Protein AF-A0A6G3T382-F1 (afdb_monomer_lite)

InterPro domains:
  IPR028098 Glycosyltransferase subfamily 4-like, N-terminal domain [PF13579] (2-61)

Sequence (75 aa):
RAVPLVMTWHTRRYAEGARRQILHLLERRAARAAAVVLAPSSDLVDRARERGARDARFAPVAVPPPRSDGTGGEG

Structure (mmCIF, N/CA/C/O backbone):
data_AF-A0A6G3T382-F1
#
_entry.id   AF-A0A6G3T382-F1
#
loop_
_atom_site.group_PDB
_atom_site.id
_atom_site.type_symbol
_atom_site.label_atom_id
_atom_site.label_alt_id
_atom_site.label_comp_id
_atom_site.label_asym_id
_atom_site.label_entity_id
_atom_site.label_seq_id
_atom_site.pdbx_PDB_ins_code
_atom_site.Cartn_x
_atom_site.Cartn_y
_atom_site.Cartn_z
_atom_site.occupancy
_atom_site.B_iso_or_equiv
_atom_site.auth_seq_id
_atom_site.auth_comp_id
_atom_site.auth_asym_id
_atom_site.auth_atom_id
_atom_site.pdbx_PDB_model_num
ATOM 1 N N . ARG A 1 1 ? -21.093 6.109 10.562 1.00 68.75 1 ARG A N 1
ATOM 2 C CA . ARG A 1 1 ? -20.377 5.138 9.694 1.00 68.75 1 ARG A CA 1
ATOM 3 C C . ARG A 1 1 ? -19.185 5.861 9.081 1.00 68.75 1 ARG A C 1
ATOM 5 O O . ARG A 1 1 ? -19.406 6.895 8.473 1.00 68.75 1 ARG A O 1
ATOM 12 N N . ALA A 1 2 ? -17.954 5.398 9.294 1.00 84.44 2 ALA A N 1
ATOM 13 C CA . ALA A 1 2 ? -16.791 5.996 8.633 1.00 84.44 2 ALA A CA 1
ATOM 14 C C . ALA A 1 2 ? -16.749 5.558 7.157 1.00 84.44 2 ALA A C 1
ATOM 16 O O . ALA A 1 2 ? -17.065 4.404 6.859 1.00 84.44 2 ALA A O 1
ATOM 17 N N . VAL A 1 3 ? -16.394 6.466 6.245 1.00 89.38 3 VAL A N 1
ATOM 18 C CA . VAL A 1 3 ? -16.183 6.148 4.822 1.00 89.38 3 VAL A CA 1
ATOM 19 C C . VAL A 1 3 ? -14.838 5.416 4.685 1.00 89.38 3 VAL A C 1
ATOM 21 O O . VAL A 1 3 ? -13.842 5.914 5.215 1.00 89.38 3 VAL A O 1
ATOM 24 N N . PRO A 1 4 ? -14.771 4.238 4.034 1.00 90.12 4 PRO A N 1
ATOM 25 C CA . PRO A 1 4 ? -13.522 3.494 3.900 1.00 90.12 4 PRO A CA 1
ATOM 26 C C . PRO A 1 4 ? -12.563 4.186 2.923 1.00 90.12 4 PRO A C 1
ATOM 28 O O . PRO A 1 4 ? -12.951 4.564 1.820 1.00 90.12 4 PRO A O 1
ATOM 31 N N . LEU A 1 5 ? -11.293 4.308 3.312 1.00 90.62 5 LEU A N 1
ATOM 32 C CA . LEU A 1 5 ? -10.227 4.814 2.446 1.00 90.62 5 LEU A CA 1
ATOM 33 C C . LEU A 1 5 ? -9.640 3.673 1.600 1.00 90.62 5 LEU A C 1
ATOM 35 O O . LEU A 1 5 ? -9.117 2.707 2.159 1.00 90.62 5 LEU A O 1
ATOM 39 N N . VAL A 1 6 ? -9.675 3.814 0.274 1.00 93.25 6 VAL A N 1
ATOM 40 C CA . VAL A 1 6 ? -9.026 2.900 -0.683 1.00 93.25 6 VAL A CA 1
ATOM 41 C C . VAL A 1 6 ? -7.846 3.616 -1.331 1.00 93.25 6 VAL A C 1
ATOM 43 O O . VAL A 1 6 ? -7.982 4.755 -1.772 1.00 93.25 6 VAL A O 1
ATOM 46 N N . MET A 1 7 ? -6.687 2.962 -1.383 1.00 92.12 7 MET A N 1
ATOM 47 C CA . MET A 1 7 ? -5.459 3.539 -1.934 1.00 92.12 7 MET A CA 1
ATOM 48 C C . MET A 1 7 ? -4.832 2.596 -2.960 1.00 92.12 7 MET A C 1
ATOM 50 O O . MET A 1 7 ? -4.671 1.407 -2.691 1.00 92.12 7 MET A O 1
ATOM 54 N N . THR A 1 8 ? -4.433 3.124 -4.116 1.00 91.12 8 THR A N 1
ATOM 55 C CA . THR A 1 8 ? -3.654 2.378 -5.110 1.00 91.12 8 THR A CA 1
ATOM 56 C C . THR A 1 8 ? -2.164 2.651 -4.923 1.00 91.12 8 THR A C 1
ATOM 58 O O . THR A 1 8 ? -1.729 3.793 -4.766 1.00 91.12 8 THR A O 1
ATOM 61 N N . TRP A 1 9 ? -1.363 1.591 -4.903 1.00 89.56 9 TRP A N 1
ATOM 62 C CA . TRP A 1 9 ? 0.091 1.663 -4.881 1.00 89.56 9 TRP A CA 1
ATOM 63 C C . TRP A 1 9 ? 0.641 1.412 -6.271 1.00 89.56 9 TRP A C 1
ATOM 65 O O . TRP A 1 9 ? 0.230 0.489 -6.964 1.00 89.56 9 TRP A O 1
ATOM 75 N N . HIS A 1 10 ? 1.607 2.230 -6.662 1.00 84.50 10 HIS A N 1
ATOM 76 C CA . HIS A 1 10 ? 2.314 2.107 -7.925 1.00 84.50 10 HIS A CA 1
ATOM 77 C C . HIS A 1 10 ? 3.808 2.257 -7.656 1.00 84.50 10 HIS A C 1
ATOM 79 O O . HIS A 1 10 ? 4.216 3.000 -6.759 1.00 84.50 10 HIS A O 1
ATOM 85 N N . THR A 1 11 ? 4.638 1.580 -8.443 1.00 76.19 11 THR A N 1
ATOM 86 C CA . THR A 1 11 ? 6.092 1.714 -8.341 1.00 76.19 11 THR A CA 1
ATOM 87 C C . THR A 1 11 ? 6.514 3.130 -8.734 1.00 76.19 11 THR A C 1
ATOM 89 O O . THR A 1 11 ? 6.313 3.558 -9.869 1.00 76.19 11 THR A O 1
ATOM 92 N N . ARG A 1 12 ? 7.146 3.861 -7.810 1.00 68.94 12 ARG A N 1
ATOM 93 C CA . ARG A 1 12 ? 7.923 5.073 -8.111 1.00 68.94 12 ARG A CA 1
ATOM 94 C C . ARG A 1 12 ? 9.393 4.812 -7.814 1.00 68.94 12 ARG A C 1
ATOM 96 O O . ARG A 1 12 ? 9.718 4.134 -6.841 1.00 68.94 12 ARG A O 1
ATOM 103 N N . ARG A 1 13 ? 10.287 5.370 -8.637 1.00 63.59 13 ARG A N 1
ATOM 104 C CA . ARG A 1 13 ? 11.728 5.341 -8.353 1.00 63.59 13 ARG A CA 1
ATOM 105 C C . ARG A 1 13 ? 11.980 6.083 -7.035 1.00 63.59 13 ARG A C 1
ATOM 107 O O . ARG A 1 13 ? 11.523 7.214 -6.861 1.00 63.59 13 ARG A O 1
ATOM 114 N N . TYR A 1 14 ? 12.611 5.389 -6.088 1.00 62.66 14 TYR A N 1
ATOM 115 C CA . TYR A 1 14 ? 12.857 5.876 -4.731 1.00 62.66 14 TYR A CA 1
ATOM 116 C C . TYR A 1 14 ? 13.731 7.130 -4.739 1.00 62.66 14 TYR A C 1
ATOM 118 O O . TYR A 1 14 ? 14.585 7.294 -5.603 1.00 62.66 14 TYR A O 1
ATOM 126 N N . ALA A 1 15 ? 13.535 7.993 -3.742 1.00 62.31 15 ALA A N 1
ATOM 127 C CA . ALA A 1 15 ? 14.485 9.059 -3.457 1.00 62.31 15 ALA A CA 1
ATOM 128 C C . ALA A 1 15 ? 15.586 8.591 -2.508 1.00 62.31 15 ALA A C 1
ATOM 130 O O . ALA A 1 15 ? 15.342 7.795 -1.598 1.00 62.31 15 ALA A O 1
ATOM 131 N N . GLU A 1 16 ? 16.778 9.134 -2.720 1.00 61.97 16 GLU A N 1
ATOM 132 C CA . GLU A 1 16 ? 17.986 8.846 -1.956 1.00 61.97 16 GLU A CA 1
ATOM 133 C C . GLU A 1 16 ? 18.067 9.692 -0.668 1.00 61.97 16 GLU A C 1
ATOM 135 O O . GLU A 1 16 ? 17.394 10.718 -0.516 1.00 61.97 16 GLU A O 1
ATOM 140 N N . GLY A 1 17 ? 18.884 9.245 0.291 1.00 72.62 17 GLY A N 1
ATOM 141 C CA . GLY A 1 17 ? 19.222 10.003 1.501 1.00 72.62 17 GLY A CA 1
ATOM 142 C C . GLY A 1 17 ? 18.083 10.182 2.518 1.00 72.62 17 GLY A C 1
ATOM 143 O O . GLY A 1 17 ? 17.188 9.343 2.643 1.00 72.62 17 GLY A O 1
ATOM 144 N N . ALA A 1 18 ? 18.114 11.288 3.273 1.00 73.44 18 ALA A N 1
ATOM 145 C CA . ALA A 1 18 ? 17.174 11.589 4.366 1.00 73.44 18 ALA A CA 1
ATOM 146 C C . ALA A 1 18 ? 15.692 11.534 3.940 1.00 73.44 18 ALA A C 1
ATOM 148 O O . ALA A 1 18 ? 14.816 11.156 4.724 1.00 73.44 18 ALA A O 1
ATOM 149 N N . ARG A 1 19 ? 15.410 11.818 2.661 1.00 79.62 19 ARG A N 1
ATOM 150 C CA . ARG A 1 19 ? 14.065 11.740 2.083 1.00 79.62 19 ARG A CA 1
ATOM 151 C C . ARG A 1 19 ? 13.487 10.323 2.138 1.00 79.62 19 ARG A C 1
ATOM 153 O O . ARG A 1 19 ? 12.282 10.178 2.318 1.00 79.62 19 ARG A O 1
ATOM 160 N N . ARG A 1 20 ? 14.320 9.278 2.063 1.00 82.75 20 ARG A N 1
ATOM 161 C CA . ARG A 1 20 ? 13.883 7.874 2.154 1.00 82.75 20 ARG A CA 1
ATOM 162 C C . ARG A 1 20 ? 13.229 7.556 3.495 1.00 82.75 20 ARG A C 1
ATOM 164 O O . ARG A 1 20 ? 12.212 6.872 3.519 1.00 82.75 20 ARG A O 1
ATOM 171 N N . GLN A 1 21 ? 13.804 8.034 4.598 1.00 83.56 21 GLN A N 1
ATOM 172 C CA . GLN A 1 21 ? 13.292 7.751 5.944 1.00 83.56 21 GLN A CA 1
ATOM 173 C C . GLN A 1 21 ? 11.936 8.424 6.170 1.00 83.56 21 GLN A C 1
ATOM 175 O O . GLN A 1 21 ? 10.995 7.789 6.646 1.00 83.56 21 GLN A O 1
ATOM 180 N N . ILE A 1 22 ? 11.799 9.679 5.735 1.00 87.38 22 ILE A N 1
ATOM 181 C CA . ILE A 1 22 ? 10.522 10.401 5.802 1.00 87.38 22 ILE A CA 1
ATOM 182 C C . ILE A 1 22 ? 9.465 9.699 4.942 1.00 87.38 22 ILE A C 1
ATOM 184 O O . ILE A 1 22 ? 8.358 9.442 5.414 1.00 87.38 22 ILE A O 1
ATOM 188 N N . LEU A 1 23 ? 9.810 9.321 3.706 1.00 86.25 23 LEU A N 1
ATOM 189 C CA . LEU A 1 23 ? 8.904 8.569 2.834 1.00 86.25 23 LEU A CA 1
ATOM 190 C C . LEU A 1 23 ? 8.494 7.233 3.455 1.00 86.25 23 LEU A C 1
ATOM 192 O O . LEU A 1 23 ? 7.321 6.888 3.413 1.00 86.25 23 LEU A O 1
ATOM 196 N N . HIS A 1 24 ? 9.416 6.515 4.095 1.00 85.25 24 HIS A N 1
ATOM 197 C CA . HIS A 1 24 ? 9.118 5.246 4.754 1.00 85.25 24 HIS A CA 1
ATOM 198 C C . HIS A 1 24 ? 8.071 5.401 5.869 1.00 85.25 24 HIS A C 1
ATOM 200 O O . HIS A 1 24 ? 7.145 4.590 5.973 1.00 85.25 24 HIS A O 1
ATOM 206 N N . LEU A 1 25 ? 8.189 6.454 6.685 1.00 88.31 25 LEU A N 1
ATOM 207 C CA . LEU A 1 25 ? 7.226 6.758 7.746 1.00 88.31 25 LEU A CA 1
ATOM 208 C C . LEU A 1 25 ? 5.857 7.145 7.180 1.00 88.31 25 LEU A C 1
ATOM 210 O O . LEU A 1 25 ? 4.832 6.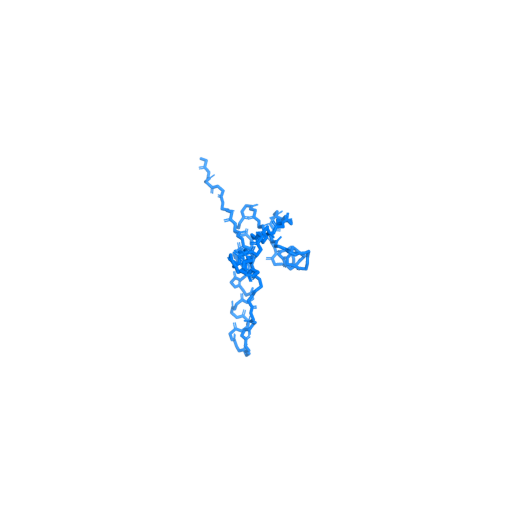668 7.673 1.00 88.31 25 LEU A O 1
ATOM 214 N N . LEU A 1 26 ? 5.833 7.966 6.128 1.00 87.94 26 LEU A N 1
ATOM 215 C CA . LEU A 1 26 ? 4.598 8.357 5.449 1.00 87.94 26 LEU A CA 1
ATOM 216 C C . LEU A 1 26 ? 3.910 7.155 4.791 1.00 87.94 26 LEU A C 1
ATOM 218 O O . LEU A 1 26 ? 2.707 6.978 4.966 1.00 87.94 26 LEU A O 1
ATOM 222 N N . GLU A 1 27 ? 4.671 6.287 4.122 1.00 87.81 27 GLU A N 1
ATOM 223 C CA . GLU A 1 27 ? 4.181 5.031 3.543 1.00 87.81 27 GLU A CA 1
ATOM 224 C C . GLU A 1 27 ? 3.530 4.152 4.620 1.00 87.81 27 GLU A C 1
ATOM 226 O O . GLU A 1 27 ? 2.419 3.660 4.428 1.00 87.81 27 GLU A O 1
ATOM 231 N N . ARG A 1 28 ? 4.168 4.016 5.792 1.00 89.19 28 ARG A N 1
ATOM 232 C CA . ARG A 1 28 ? 3.625 3.259 6.931 1.00 89.19 28 ARG A CA 1
ATOM 233 C C . ARG A 1 28 ? 2.339 3.872 7.486 1.00 89.19 28 ARG A C 1
ATOM 235 O O . ARG A 1 28 ? 1.376 3.160 7.768 1.00 89.19 28 ARG A O 1
ATOM 242 N N . ARG A 1 29 ? 2.295 5.199 7.640 1.00 89.06 29 ARG A N 1
ATOM 243 C CA . ARG A 1 29 ? 1.098 5.917 8.110 1.00 89.06 29 ARG A CA 1
ATOM 244 C C . ARG A 1 29 ? -0.067 5.732 7.137 1.00 89.06 29 ARG A C 1
ATOM 246 O O . ARG A 1 29 ? -1.173 5.436 7.586 1.00 89.06 29 ARG A O 1
ATOM 253 N N . ALA A 1 30 ? 0.189 5.884 5.839 1.00 87.44 30 ALA A N 1
ATOM 254 C CA . ALA A 1 30 ? -0.811 5.767 4.785 1.00 87.44 30 ALA A CA 1
ATOM 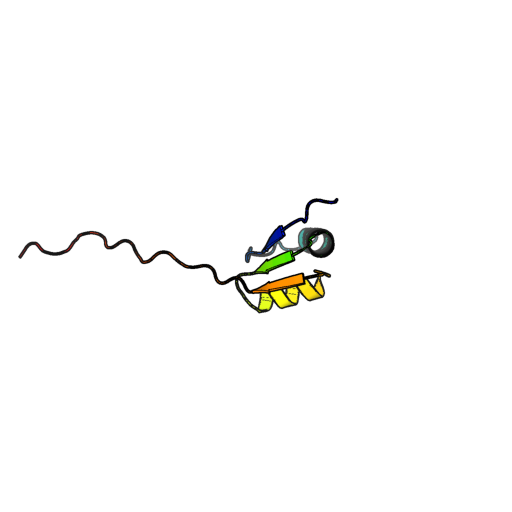255 C C . ALA A 1 30 ? -1.344 4.333 4.662 1.00 87.44 30 ALA A C 1
ATOM 257 O O . ALA A 1 30 ? -2.557 4.133 4.679 1.00 87.44 30 ALA A O 1
ATOM 258 N N . ALA A 1 31 ? -0.453 3.335 4.634 1.00 89.19 31 ALA A N 1
ATOM 259 C CA . ALA A 1 31 ? -0.828 1.921 4.599 1.00 89.19 31 ALA A CA 1
ATOM 260 C C . ALA A 1 31 ? -1.729 1.549 5.784 1.00 89.19 31 ALA A C 1
ATOM 262 O O . ALA A 1 31 ? -2.778 0.936 5.607 1.00 89.19 31 ALA A O 1
ATOM 263 N N . ARG A 1 32 ? -1.369 1.993 6.994 1.00 89.06 32 ARG A N 1
ATOM 264 C CA . ARG A 1 32 ? -2.137 1.712 8.213 1.00 89.06 32 ARG A CA 1
ATOM 265 C C . ARG A 1 32 ? -3.491 2.424 8.270 1.00 89.06 32 ARG A C 1
ATOM 267 O O . ARG A 1 32 ? -4.399 1.951 8.953 1.00 89.06 32 ARG A O 1
ATOM 274 N N . ALA A 1 33 ? -3.616 3.583 7.627 1.00 89.38 33 ALA A N 1
ATOM 275 C CA . ALA A 1 33 ? -4.857 4.352 7.589 1.00 89.38 33 ALA A CA 1
ATOM 276 C C . ALA A 1 33 ? -5.857 3.807 6.557 1.00 89.38 33 ALA A C 1
ATOM 278 O O . ALA A 1 33 ? -7.063 3.947 6.759 1.00 89.38 33 ALA A O 1
ATOM 279 N N . ALA A 1 34 ? -5.370 3.181 5.483 1.00 90.69 34 ALA A N 1
ATOM 280 C CA . ALA A 1 34 ? -6.214 2.608 4.445 1.00 90.69 34 ALA A CA 1
ATOM 281 C C . ALA A 1 34 ? -7.059 1.441 4.979 1.00 90.69 34 ALA A C 1
ATOM 283 O O . ALA A 1 34 ? -6.603 0.620 5.780 1.00 90.69 34 ALA A O 1
ATOM 284 N N . ALA A 1 35 ? -8.303 1.375 4.508 1.00 91.88 35 ALA A N 1
ATOM 285 C CA . ALA A 1 35 ? -9.139 0.196 4.668 1.00 91.88 35 ALA A CA 1
ATOM 286 C C . ALA A 1 35 ? -8.672 -0.913 3.717 1.00 91.88 35 ALA A C 1
ATOM 288 O O . ALA A 1 35 ? -8.614 -2.059 4.140 1.00 91.88 35 ALA A O 1
ATOM 289 N N . VAL A 1 36 ? -8.303 -0.559 2.475 1.00 94.31 36 VAL A N 1
ATOM 290 C CA . VAL A 1 36 ? -7.771 -1.479 1.455 1.00 94.31 36 VAL A CA 1
ATOM 291 C C . VAL A 1 36 ? -6.665 -0.796 0.645 1.00 94.31 36 VAL A C 1
ATOM 293 O O . VAL A 1 36 ? -6.823 0.346 0.205 1.00 94.31 36 VAL A O 1
ATOM 296 N N . VAL A 1 37 ? -5.565 -1.514 0.413 1.00 94.69 37 VAL A N 1
ATOM 297 C CA . VAL A 1 37 ? -4.489 -1.137 -0.514 1.00 94.69 37 VAL A CA 1
ATOM 298 C C . VAL A 1 37 ? -4.532 -2.048 -1.741 1.00 94.69 37 VAL A C 1
ATOM 300 O O . VAL A 1 37 ? -4.529 -3.268 -1.604 1.00 94.69 37 VAL A O 1
ATOM 303 N N . LEU A 1 38 ? -4.558 -1.467 -2.940 1.00 94.25 38 LEU A N 1
ATOM 304 C CA . LEU A 1 38 ? -4.506 -2.194 -4.212 1.00 94.25 38 LEU A CA 1
ATOM 305 C C . LEU A 1 38 ? -3.131 -2.022 -4.855 1.00 94.25 38 LEU A C 1
ATOM 307 O O . LEU A 1 38 ? -2.660 -0.891 -4.970 1.00 94.25 38 LEU A O 1
ATOM 311 N N . ALA A 1 39 ? -2.502 -3.109 -5.300 1.00 93.50 39 ALA A N 1
ATOM 312 C CA . ALA A 1 39 ? -1.185 -3.055 -5.930 1.00 93.50 39 ALA A CA 1
ATOM 313 C C . ALA A 1 39 ? -1.096 -3.904 -7.214 1.00 93.50 39 ALA A C 1
ATOM 315 O O . ALA A 1 39 ? -1.651 -5.001 -7.256 1.00 93.50 39 ALA A O 1
ATOM 316 N N . PRO A 1 40 ? -0.372 -3.434 -8.249 1.00 92.88 40 PRO A N 1
ATOM 317 C CA . PRO A 1 40 ? -0.258 -4.102 -9.546 1.00 92.88 40 PRO A CA 1
ATOM 318 C C . PRO A 1 40 ? 0.757 -5.248 -9.568 1.00 92.88 40 PRO A C 1
ATOM 320 O O . PRO A 1 40 ? 0.906 -5.898 -10.597 1.00 92.88 40 PRO A O 1
ATOM 323 N N . SER A 1 41 ? 1.482 -5.474 -8.471 1.00 90.19 41 SER A N 1
ATOM 324 C CA . SER A 1 41 ? 2.499 -6.516 -8.339 1.00 90.19 41 SER A CA 1
ATOM 325 C C . SER A 1 41 ? 2.488 -7.104 -6.929 1.00 90.19 41 SER A C 1
ATOM 327 O O . SER A 1 41 ? 2.098 -6.437 -5.967 1.00 90.19 41 SER A O 1
ATOM 329 N N . SER A 1 42 ? 2.882 -8.370 -6.802 1.00 91.69 42 SER A N 1
ATOM 330 C CA . SER A 1 42 ? 2.923 -9.077 -5.517 1.00 91.69 42 SER A CA 1
ATOM 331 C C . SER A 1 42 ? 3.932 -8.464 -4.545 1.00 91.69 42 SER A C 1
ATOM 333 O O . SER A 1 42 ? 3.607 -8.294 -3.375 1.00 91.69 42 SER A O 1
ATOM 335 N N . ASP A 1 43 ? 5.100 -8.027 -5.024 1.00 92.12 43 ASP A N 1
ATOM 336 C CA . ASP A 1 43 ? 6.120 -7.374 -4.192 1.00 92.12 43 ASP A CA 1
ATOM 337 C C . ASP A 1 43 ? 5.596 -6.087 -3.530 1.00 92.12 43 ASP A C 1
ATOM 339 O O . ASP A 1 43 ? 5.915 -5.785 -2.378 1.00 92.12 43 ASP A O 1
ATOM 343 N N . LEU A 1 44 ? 4.722 -5.349 -4.221 1.00 91.00 44 LEU A N 1
ATOM 344 C CA . LEU A 1 44 ? 4.067 -4.173 -3.659 1.00 91.00 44 LEU A CA 1
ATOM 345 C C . LEU A 1 44 ? 2.997 -4.544 -2.626 1.00 91.00 44 LEU A C 1
ATOM 347 O O . LEU A 1 44 ? 2.819 -3.798 -1.660 1.00 91.00 44 LEU A O 1
ATOM 351 N N . VAL A 1 45 ? 2.308 -5.678 -2.792 1.00 93.31 45 VAL A N 1
ATOM 352 C CA . VAL A 1 45 ? 1.379 -6.203 -1.778 1.00 93.31 45 VAL A CA 1
ATOM 353 C C . VAL A 1 45 ? 2.145 -6.571 -0.508 1.00 93.31 45 VAL A C 1
ATOM 355 O O . VAL A 1 45 ? 1.743 -6.171 0.587 1.00 93.31 45 VAL A O 1
ATOM 358 N N . ASP A 1 46 ? 3.264 -7.279 -0.641 1.00 93.75 46 ASP A N 1
ATOM 359 C CA . ASP A 1 46 ? 4.080 -7.691 0.502 1.00 93.75 46 ASP A CA 1
ATOM 360 C C . ASP A 1 46 ? 4.680 -6.480 1.213 1.00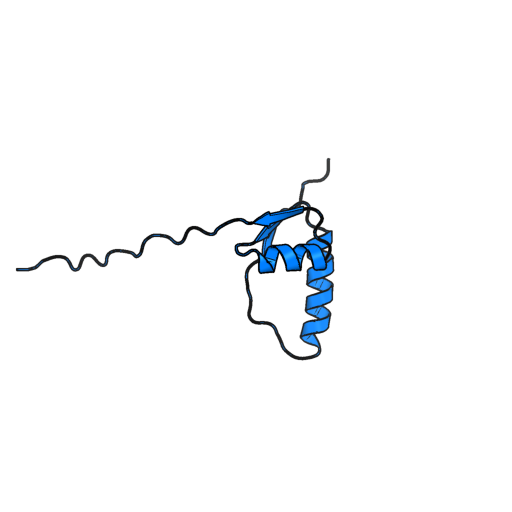 93.75 46 ASP A C 1
ATOM 362 O O . ASP A 1 46 ? 4.532 -6.339 2.430 1.00 93.75 46 ASP A O 1
ATOM 366 N N . ARG A 1 47 ? 5.188 -5.499 0.456 1.00 91.06 47 ARG A N 1
ATOM 367 C CA . ARG A 1 47 ? 5.599 -4.213 1.026 1.00 91.06 47 ARG A CA 1
ATOM 368 C C . ARG A 1 47 ? 4.447 -3.524 1.762 1.00 91.06 47 ARG A C 1
ATOM 370 O O . ARG A 1 47 ? 4.668 -2.954 2.827 1.00 91.06 47 ARG A O 1
ATOM 377 N N . ALA A 1 48 ? 3.223 -3.535 1.234 1.00 92.12 48 ALA A N 1
ATOM 378 C CA . ALA A 1 48 ? 2.088 -2.895 1.903 1.00 92.12 48 ALA A CA 1
ATOM 379 C C . ALA A 1 48 ? 1.816 -3.532 3.272 1.00 92.12 48 ALA A C 1
ATOM 381 O O . ALA A 1 48 ? 1.603 -2.815 4.254 1.00 92.12 48 ALA A O 1
ATOM 382 N N . ARG A 1 49 ? 1.908 -4.863 3.358 1.00 92.31 49 ARG A N 1
ATOM 383 C CA . ARG A 1 49 ? 1.772 -5.620 4.611 1.00 92.31 49 ARG A CA 1
ATOM 384 C C . ARG A 1 49 ? 2.891 -5.299 5.595 1.00 92.31 49 ARG A C 1
ATOM 386 O O . ARG A 1 49 ? 2.601 -4.966 6.742 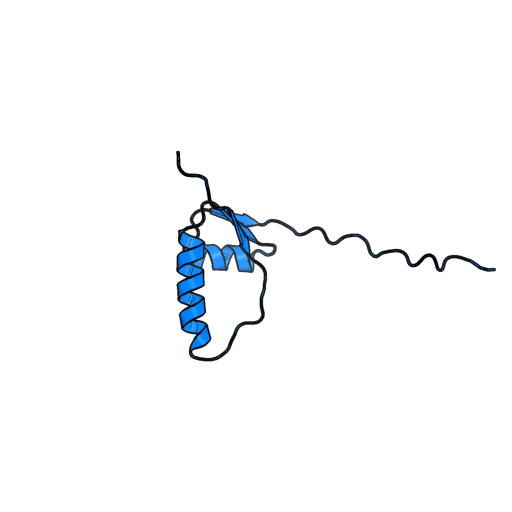1.00 92.31 49 ARG A O 1
ATOM 393 N N . GLU A 1 50 ? 4.144 -5.284 5.144 1.00 92.38 50 GLU A N 1
ATOM 394 C CA . GLU A 1 50 ? 5.295 -4.877 5.966 1.00 92.38 50 GLU A CA 1
ATOM 395 C C . GLU A 1 50 ? 5.133 -3.456 6.529 1.00 92.38 50 GLU A C 1
ATOM 397 O O . GLU A 1 50 ? 5.562 -3.152 7.644 1.00 92.38 50 GLU A O 1
ATOM 402 N N . ARG A 1 51 ? 4.472 -2.564 5.779 1.00 89.75 51 ARG A N 1
ATOM 403 C CA . ARG A 1 51 ? 4.156 -1.193 6.209 1.00 89.75 51 ARG A CA 1
ATOM 404 C C . ARG A 1 51 ? 2.862 -1.067 7.012 1.00 89.75 51 ARG A C 1
ATOM 406 O O . ARG A 1 51 ? 2.504 0.040 7.410 1.00 89.75 51 ARG A O 1
ATOM 413 N N . GLY A 1 52 ? 2.204 -2.175 7.336 1.00 90.94 52 GLY A N 1
ATOM 414 C CA . GLY A 1 52 ? 1.060 -2.213 8.242 1.00 90.94 52 GLY A CA 1
ATOM 415 C C . GLY A 1 52 ? -0.295 -1.990 7.574 1.00 90.94 52 GLY A C 1
ATOM 416 O O . GLY A 1 52 ? -1.228 -1.566 8.260 1.00 90.94 52 GLY A O 1
ATOM 417 N N . ALA A 1 53 ? -0.415 -2.254 6.268 1.00 92.88 53 ALA A N 1
ATOM 418 C CA . ALA A 1 53 ? -1.714 -2.342 5.609 1.00 92.88 53 ALA A CA 1
ATOM 419 C C . ALA A 1 53 ? -2.571 -3.433 6.264 1.00 92.88 53 ALA A C 1
ATOM 421 O O . ALA A 1 53 ? -2.105 -4.550 6.485 1.00 92.88 53 ALA A O 1
ATOM 422 N N . ARG A 1 54 ? -3.830 -3.099 6.572 1.00 91.44 54 ARG A N 1
ATOM 423 C CA . ARG A 1 54 ? -4.789 -4.044 7.170 1.00 91.44 54 ARG A CA 1
ATOM 424 C C . ARG A 1 54 ? -5.344 -5.034 6.147 1.00 91.44 54 ARG A C 1
ATOM 426 O O . ARG A 1 54 ? -5.560 -6.190 6.483 1.00 91.44 54 ARG A O 1
ATOM 433 N N . ASP A 1 55 ? -5.557 -4.569 4.918 1.00 93.88 55 ASP A N 1
ATOM 434 C CA . ASP A 1 55 ? -5.981 -5.365 3.765 1.00 93.88 55 ASP A CA 1
ATOM 435 C C . ASP A 1 55 ? -5.198 -4.875 2.538 1.00 93.88 55 ASP A C 1
ATOM 437 O O . ASP A 1 55 ? -5.240 -3.689 2.200 1.00 93.88 55 ASP A O 1
ATOM 441 N N . ALA A 1 56 ? -4.446 -5.775 1.905 1.00 96.00 56 ALA A N 1
ATOM 442 C CA . ALA A 1 56 ? -3.655 -5.499 0.712 1.00 96.00 56 ALA A CA 1
ATOM 443 C C . ALA A 1 56 ? -3.966 -6.554 -0.355 1.00 96.00 56 ALA A C 1
ATOM 445 O O . ALA A 1 56 ? -3.834 -7.756 -0.099 1.00 96.00 56 ALA A O 1
ATOM 446 N N . ARG A 1 57 ? -4.372 -6.100 -1.546 1.00 95.62 57 ARG A N 1
ATOM 447 C CA . 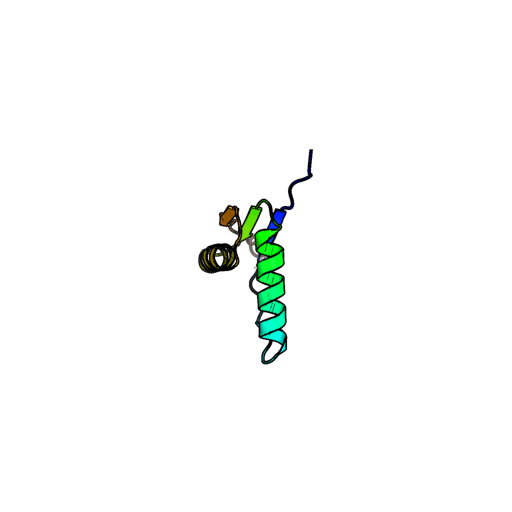ARG A 1 57 ? -4.860 -6.954 -2.635 1.00 95.62 57 ARG A 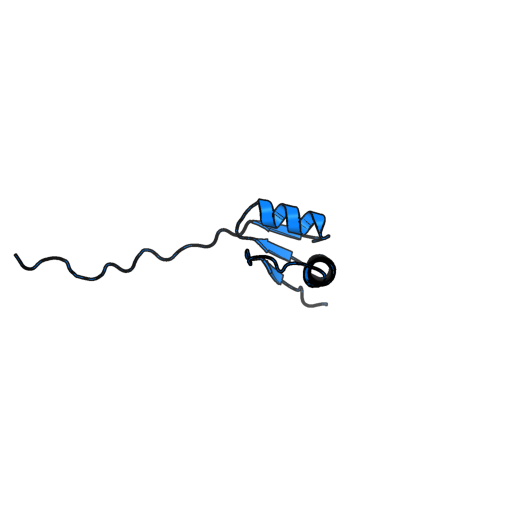CA 1
ATOM 448 C C . ARG A 1 57 ? -4.124 -6.675 -3.936 1.00 95.62 57 ARG A C 1
ATOM 450 O O . ARG A 1 57 ? -3.850 -5.527 -4.284 1.00 95.62 57 ARG A O 1
ATOM 457 N N . PHE A 1 58 ? -3.852 -7.747 -4.668 1.00 94.00 58 PHE A N 1
ATOM 458 C CA . PHE A 1 58 ? -3.335 -7.666 -6.025 1.00 94.00 58 PHE A CA 1
ATOM 459 C C . PHE A 1 58 ? -4.447 -7.207 -6.978 1.00 94.00 58 PHE A C 1
ATOM 461 O O . PHE A 1 58 ? -5.538 -7.777 -6.985 1.00 94.00 58 PHE A O 1
ATOM 468 N N . ALA A 1 59 ? -4.170 -6.168 -7.759 1.00 90.81 59 ALA A N 1
ATOM 469 C CA . ALA A 1 59 ? -5.079 -5.569 -8.725 1.00 90.81 59 ALA A CA 1
ATOM 470 C C . ALA A 1 59 ? -4.329 -5.383 -10.055 1.00 90.81 59 ALA A C 1
ATOM 472 O O . ALA A 1 59 ? -3.645 -4.368 -10.230 1.00 90.81 59 ALA A O 1
ATOM 473 N N . PRO A 1 60 ? -4.398 -6.364 -10.973 1.00 82.81 60 PRO A N 1
ATOM 474 C CA . PRO A 1 60 ? -3.676 -6.294 -12.235 1.00 82.81 60 PRO A CA 1
ATOM 475 C C . PRO A 1 60 ? -4.166 -5.100 -13.061 1.00 82.81 60 PRO A C 1
ATOM 477 O O . PRO A 1 60 ? -5.366 -4.906 -13.253 1.00 82.81 60 PRO A O 1
ATOM 480 N N . VAL A 1 61 ? -3.226 -4.288 -13.545 1.00 80.75 61 VAL A N 1
ATOM 481 C CA . VAL A 1 61 ? -3.523 -3.165 -14.441 1.00 80.75 61 VAL A CA 1
ATOM 482 C C . VAL A 1 61 ? -3.632 -3.705 -15.862 1.00 80.75 61 VAL A C 1
ATOM 484 O O . VAL A 1 61 ? -2.662 -4.234 -16.400 1.00 80.75 61 VAL A O 1
ATOM 487 N N . ALA A 1 62 ? -4.804 -3.560 -16.479 1.00 80.56 62 ALA A N 1
ATOM 488 C CA . ALA A 1 62 ? -4.973 -3.836 -17.899 1.00 80.56 62 ALA A CA 1
ATOM 489 C C . ALA A 1 62 ? -4.263 -2.745 -18.715 1.00 80.56 62 ALA A C 1
ATOM 491 O O . ALA A 1 62 ? -4.591 -1.563 -18.600 1.00 80.56 62 ALA A O 1
ATOM 492 N N . VAL A 1 63 ? -3.286 -3.137 -19.532 1.00 79.44 63 VAL A N 1
ATOM 493 C CA . VAL A 1 63 ? -2.681 -2.243 -20.525 1.00 79.44 63 VAL A CA 1
ATOM 494 C C . VAL A 1 63 ? -3.603 -2.236 -21.747 1.00 79.44 63 VAL A C 1
ATOM 496 O O . VAL A 1 63 ? -3.919 -3.317 -22.249 1.00 79.44 63 VAL A O 1
ATOM 499 N N . PRO A 1 64 ? -4.075 -1.067 -22.222 1.00 80.69 64 PRO A N 1
ATOM 500 C CA . PRO A 1 64 ? -4.847 -0.997 -23.457 1.00 80.69 64 PRO A CA 1
ATOM 501 C C . PRO A 1 64 ? -4.062 -1.640 -24.609 1.00 80.69 64 PRO A C 1
ATOM 503 O O . PRO A 1 64 ? -2.836 -1.491 -24.641 1.00 80.69 64 PRO A O 1
ATOM 506 N N . PRO A 1 65 ? -4.722 -2.332 -25.556 1.00 84.31 65 PRO A N 1
ATOM 507 C CA . PRO A 1 65 ? -4.027 -2.857 -26.723 1.00 84.31 65 PRO A CA 1
ATOM 508 C C . PRO A 1 65 ? -3.283 -1.718 -27.440 1.00 84.31 65 PRO A C 1
ATOM 510 O O . PRO A 1 65 ? -3.757 -0.573 -27.415 1.00 84.31 65 PRO A O 1
ATOM 513 N N . PRO A 1 66 ? -2.116 -1.995 -28.054 1.00 84.75 66 PRO A N 1
ATOM 514 C CA . PRO A 1 66 ? -1.420 -0.994 -28.848 1.00 84.75 66 PRO A CA 1
ATOM 515 C C . PRO A 1 66 ? -2.398 -0.429 -29.876 1.00 84.75 66 PRO A C 1
ATOM 517 O O . PRO A 1 66 ? -3.150 -1.176 -30.506 1.00 84.75 66 PRO A O 1
ATOM 520 N N . ARG A 1 67 ? -2.427 0.900 -30.013 1.00 82.94 67 ARG A N 1
ATOM 521 C CA . ARG A 1 67 ? -3.178 1.517 -31.104 1.00 82.94 67 ARG A CA 1
ATOM 522 C C . ARG A 1 67 ? -2.546 0.998 -32.386 1.00 82.94 67 ARG A C 1
ATOM 524 O O . ARG A 1 67 ? -1.368 1.257 -32.601 1.00 82.94 67 ARG A O 1
ATOM 531 N N . SER A 1 68 ? -3.305 0.258 -33.185 1.00 80.31 68 SER A N 1
ATOM 532 C CA . SER A 1 68 ? -2.939 0.016 -34.572 1.00 80.31 68 SER A CA 1
ATOM 533 C C . SER A 1 68 ? -2.851 1.387 -35.229 1.00 80.31 68 SER A C 1
ATOM 535 O O . SER A 1 68 ? -3.874 2.052 -35.420 1.00 80.31 68 SER A O 1
ATOM 537 N N . ASP A 1 69 ? -1.637 1.856 -35.491 1.00 71.12 69 ASP A N 1
ATOM 538 C CA . ASP A 1 69 ? -1.438 2.872 -36.501 1.00 71.12 69 ASP A CA 1
ATOM 539 C C . ASP A 1 69 ? -1.989 2.270 -37.791 1.00 71.12 69 ASP A C 1
ATOM 541 O O . ASP A 1 69 ? -1.597 1.185 -38.210 1.00 71.12 69 ASP A O 1
ATOM 545 N N . GLY A 1 70 ? -3.017 2.901 -38.350 1.00 67.56 70 GLY A N 1
ATOM 546 C CA . GLY A 1 70 ? -3.727 2.415 -39.529 1.00 67.56 70 GLY A CA 1
ATOM 547 C C . GLY A 1 70 ? -2.886 2.463 -40.804 1.00 67.56 70 GLY A C 1
ATOM 548 O O . GLY A 1 70 ? -3.415 2.808 -41.850 1.00 67.56 70 GLY A O 1
ATOM 549 N N . THR A 1 71 ? -1.600 2.126 -40.747 1.00 63.94 71 THR A N 1
ATOM 550 C CA . THR A 1 71 ? -0.718 1.999 -41.907 1.00 63.94 71 THR A CA 1
ATOM 551 C C . THR A 1 71 ? -0.830 0.581 -42.471 1.00 63.94 71 THR A C 1
ATOM 553 O O . THR A 1 71 ? 0.144 -0.148 -42.637 1.00 63.94 71 THR A O 1
ATOM 556 N N . GLY A 1 72 ? -2.072 0.155 -42.701 1.00 62.47 72 GLY A N 1
ATOM 557 C CA . GLY A 1 72 ? -2.398 -1.044 -43.448 1.00 62.47 72 GLY A CA 1
ATOM 558 C C . GLY A 1 72 ? -2.781 -0.656 -44.867 1.00 62.47 72 GLY A C 1
ATOM 559 O O . GLY A 1 72 ? -3.896 -0.200 -45.084 1.00 62.47 72 GLY A O 1
ATOM 560 N N . GLY A 1 73 ? -1.870 -0.908 -45.806 1.00 58.31 73 GLY A N 1
ATOM 561 C CA . GLY A 1 73 ? -2.211 -1.228 -47.189 1.00 58.31 73 GLY A CA 1
ATOM 562 C C . GLY A 1 73 ? -2.450 -0.050 -48.126 1.00 58.31 73 GLY A C 1
ATOM 563 O O . GLY A 1 73 ? -3.591 0.299 -48.402 1.00 58.31 73 GLY A O 1
ATOM 564 N N . GLU A 1 74 ? -1.380 0.427 -48.751 1.00 52.47 74 GLU A N 1
ATOM 565 C CA . GLU A 1 74 ? -1.443 0.752 -50.175 1.00 52.47 74 GLU A CA 1
ATOM 566 C C . GLU A 1 74 ? -0.525 -0.252 -50.877 1.00 52.47 74 GLU A C 1
ATOM 568 O O . GLU A 1 74 ? 0.684 -0.288 -50.632 1.00 52.47 74 GLU A O 1
ATOM 573 N N . GLY A 1 75 ? -1.157 -1.176 -51.605 1.00 50.06 75 GLY A N 1
ATOM 574 C CA . GLY A 1 75 ? -0.498 -2.000 -52.615 1.00 50.06 75 GLY A CA 1
ATOM 575 C C . GLY A 1 75 ? -0.299 -1.230 -53.910 1.00 50.06 75 GLY A C 1
ATOM 576 O O . GLY A 1 75 ? -0.896 -0.139 -54.048 1.00 50.06 75 GLY A O 1
#

Radius of gyration: 18.26 Å; chains: 1; bounding box: 40×21×62 Å

pLDDT: mean 83.84, std 11.16, range [50.06, 96.0]

Secondary structure (DSSP, 8-state):
-PPPPEEE----PPPPTHHHHHHHHHHHHHHHH-SEEEESSHHHHHHHHHTT-SSEEE-PPPPPPPP--S-----

Foldseek 3Di:
DDDAAEEEDDDDDDDDDPVNVVVLLVLLVVQQRGPEYEYQDPVVQVVSVVSHRPYYDYDHDDDPPPPPPPPPDDD

Organism: Streptomyces anulatus (NCBI:txid1892)